Protein AF-A0A7D5KMS6-F1 (afdb_monomer_lite)

Sequence (69 aa):
MTATTQRTDQNDGRRKTVLFCPECGYESPIAENWLETTTDAARVLVCPVCETIVDRRARGPPPAHAEAD

Secondary structure (DSSP, 8-state):
----------------PEEE-TTT--EEETTTSSEEEE-SSEEEEE-TTT--EEEEEE-PPPPS-----

Radius of gyration: 18.48 Å; chains: 1; bounding box: 45×32×49 Å

InterPro domains:
  IPR024064 FdhE-like superfamily [SSF144020] (20-52)
  IPR058419 Domain of unknown function DUF8106 [PF26408] (15-57)

Organism: NCBI:txid2743090

Structure (mmCIF, N/CA/C/O backbone):
data_AF-A0A7D5KMS6-F1
#
_entry.id   AF-A0A7D5KMS6-F1
#
loop_
_atom_site.group_PDB
_atom_site.id
_atom_site.type_symbol
_atom_site.label_atom_id
_atom_site.label_alt_id
_atom_site.label_comp_id
_atom_site.label_asym_id
_atom_site.label_entity_id
_atom_site.label_seq_id
_atom_site.pdbx_PDB_ins_code
_atom_site.Cartn_x
_atom_site.Cartn_y
_atom_site.Cartn_z
_atom_site.occupancy
_atom_site.B_iso_or_equiv
_atom_site.auth_seq_id
_atom_site.auth_comp_id
_atom_site.auth_asym_id
_atom_site.auth_atom_id
_atom_site.pdbx_PDB_model_num
ATOM 1 N N . MET A 1 1 ? 25.329 24.286 36.701 1.00 46.75 1 MET A N 1
ATOM 2 C CA . MET A 1 1 ? 24.951 23.242 35.725 1.00 46.75 1 MET A CA 1
ATOM 3 C C . MET A 1 1 ? 23.487 23.469 35.375 1.00 46.75 1 MET A C 1
ATOM 5 O O . MET A 1 1 ? 22.624 23.071 36.142 1.00 46.75 1 MET A O 1
ATOM 9 N N . THR A 1 2 ? 23.204 24.225 34.316 1.00 44.62 2 THR A N 1
ATOM 10 C CA . THR A 1 2 ? 21.837 24.572 33.890 1.00 44.62 2 THR A CA 1
ATOM 11 C C . THR A 1 2 ? 21.547 23.872 32.570 1.00 44.62 2 THR A C 1
ATOM 13 O O . THR A 1 2 ? 22.316 23.986 31.618 1.00 44.62 2 THR A O 1
ATOM 16 N N . ALA A 1 3 ? 20.480 23.075 32.572 1.00 59.41 3 ALA A N 1
ATOM 17 C CA . ALA A 1 3 ? 20.090 22.191 31.487 1.00 59.41 3 ALA A CA 1
ATOM 18 C C . ALA A 1 3 ? 19.733 22.983 30.223 1.00 59.41 3 ALA A C 1
ATOM 20 O O . ALA A 1 3 ? 18.891 23.880 30.244 1.00 59.41 3 ALA A O 1
ATOM 21 N N . THR A 1 4 ? 20.376 22.628 29.117 1.00 52.97 4 THR A N 1
ATOM 22 C CA . THR A 1 4 ? 20.046 23.089 27.773 1.00 52.97 4 THR A CA 1
ATOM 23 C C . THR A 1 4 ? 18.697 22.496 27.378 1.00 52.97 4 THR A C 1
ATOM 25 O O . THR A 1 4 ? 18.603 21.318 27.033 1.00 52.97 4 THR A O 1
ATOM 28 N N . THR A 1 5 ? 17.637 23.304 27.417 1.00 63.06 5 THR A N 1
ATOM 29 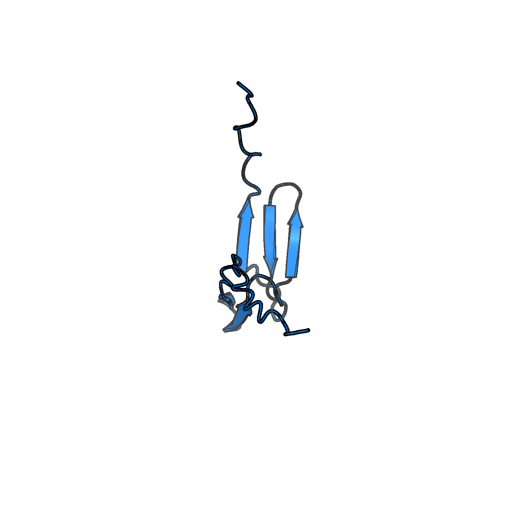C CA . THR A 1 5 ? 16.347 22.960 26.808 1.00 63.06 5 THR A CA 1
ATOM 30 C C . THR A 1 5 ? 16.509 22.973 25.292 1.00 63.06 5 THR A C 1
ATOM 32 O O . THR A 1 5 ? 16.190 23.947 24.614 1.00 63.06 5 THR A O 1
ATOM 35 N N . GLN A 1 6 ? 17.037 21.881 24.748 1.00 59.25 6 GLN A N 1
ATOM 36 C CA . GLN A 1 6 ? 16.989 21.611 23.322 1.00 59.25 6 GLN A CA 1
ATOM 37 C C . GLN A 1 6 ? 15.553 21.186 23.011 1.00 59.25 6 GLN A C 1
ATOM 39 O O . GLN A 1 6 ? 15.218 20.002 23.068 1.00 59.25 6 GLN A O 1
ATOM 44 N N . ARG A 1 7 ? 14.682 22.158 22.693 1.00 61.06 7 ARG A N 1
ATOM 45 C CA . ARG A 1 7 ? 13.565 21.868 21.790 1.00 61.06 7 ARG A CA 1
ATOM 46 C C . ARG A 1 7 ? 14.228 21.398 20.512 1.00 61.06 7 ARG A C 1
ATOM 48 O O . ARG A 1 7 ? 14.687 22.202 19.706 1.00 61.06 7 ARG A O 1
ATOM 55 N N . THR A 1 8 ? 14.327 20.089 20.376 1.00 56.81 8 THR A N 1
ATOM 56 C CA . THR A 1 8 ? 14.466 19.506 19.065 1.00 56.81 8 THR A CA 1
ATOM 57 C C . THR A 1 8 ? 13.157 19.836 18.366 1.00 56.81 8 THR A C 1
ATOM 59 O O . THR A 1 8 ? 12.145 19.156 18.508 1.00 56.81 8 THR A O 1
ATOM 62 N N . ASP A 1 9 ? 13.170 20.962 17.659 1.00 53.03 9 ASP A N 1
ATOM 63 C CA . ASP A 1 9 ? 12.496 21.077 16.379 1.00 53.03 9 ASP A CA 1
ATOM 64 C C . ASP A 1 9 ? 13.073 19.936 15.530 1.00 53.03 9 ASP A C 1
ATOM 66 O O . ASP A 1 9 ? 14.023 20.092 14.765 1.00 53.03 9 ASP A O 1
ATOM 70 N N . GLN A 1 10 ? 12.626 18.713 15.835 1.00 54.94 10 GLN A N 1
ATOM 71 C CA . GLN A 1 10 ? 12.839 17.566 14.989 1.00 54.94 10 GLN A CA 1
ATOM 72 C C . GLN A 1 10 ? 12.071 17.966 13.755 1.00 54.94 10 GLN A C 1
ATOM 74 O O . GLN A 1 10 ? 10.844 17.920 13.737 1.00 54.94 10 GLN A O 1
ATOM 79 N N . ASN A 1 11 ? 12.812 18.477 12.785 1.00 52.03 11 ASN A N 1
ATOM 80 C CA . ASN A 1 11 ? 12.478 18.460 11.387 1.00 52.03 11 ASN A CA 1
ATOM 81 C C . ASN A 1 11 ? 11.911 17.067 11.066 1.00 52.03 11 ASN A C 1
ATOM 83 O O . ASN A 1 11 ? 12.638 16.170 10.635 1.00 52.03 11 ASN A O 1
ATOM 87 N N . ASP A 1 12 ? 10.620 16.866 11.338 1.00 51.75 12 ASP A N 1
ATOM 88 C CA . ASP A 1 12 ? 9.853 15.671 11.017 1.00 51.75 12 ASP A CA 1
ATOM 89 C C . ASP A 1 12 ? 9.591 15.749 9.514 1.00 51.75 12 ASP A C 1
ATOM 91 O O . ASP A 1 12 ? 8.476 15.907 9.026 1.00 51.75 12 ASP A O 1
ATOM 95 N N . GLY A 1 13 ? 10.678 15.694 8.742 1.00 50.34 13 GLY A N 1
ATOM 96 C CA . GLY A 1 13 ? 10.697 15.713 7.284 1.00 50.34 13 GLY A CA 1
ATOM 97 C C . GLY A 1 13 ? 9.970 14.516 6.666 1.00 50.34 13 GLY A C 1
ATOM 98 O O . GLY A 1 13 ? 10.003 14.330 5.452 1.00 50.34 13 GLY A O 1
ATOM 99 N N . ARG A 1 14 ? 9.287 13.696 7.470 1.00 56.47 14 ARG A N 1
ATOM 100 C CA . ARG A 1 14 ? 8.313 12.720 7.011 1.00 56.47 14 ARG A CA 1
ATOM 101 C C . ARG A 1 14 ? 6.939 13.371 7.021 1.00 56.47 14 ARG A C 1
ATOM 103 O O . ARG A 1 14 ? 6.206 13.291 7.997 1.00 56.47 14 ARG A O 1
ATOM 110 N N . ARG A 1 15 ? 6.518 13.922 5.882 1.00 60.53 15 ARG A N 1
ATOM 111 C CA . ARG A 1 15 ? 5.083 14.139 5.659 1.00 60.53 15 ARG A CA 1
ATOM 112 C C . ARG A 1 15 ? 4.385 12.777 5.724 1.00 60.53 15 ARG A C 1
ATOM 114 O O . ARG A 1 15 ? 4.397 12.031 4.743 1.00 60.53 15 ARG A O 1
ATOM 121 N N . LYS A 1 16 ? 3.816 12.437 6.887 1.00 60.28 16 LYS A N 1
ATOM 122 C CA . LYS A 1 16 ? 2.954 11.268 7.091 1.00 60.28 16 LYS A CA 1
ATOM 123 C C . LYS A 1 16 ? 1.711 11.447 6.225 1.00 60.28 16 LYS A C 1
ATOM 125 O O . LYS A 1 16 ? 0.718 12.028 6.644 1.00 60.28 16 LYS A O 1
ATOM 130 N N . THR A 1 17 ? 1.798 11.008 4.976 1.00 79.00 17 THR A N 1
ATOM 131 C CA . THR A 1 17 ? 0.637 10.954 4.090 1.00 79.00 17 THR A CA 1
ATOM 132 C C . THR A 1 17 ? -0.221 9.785 4.559 1.00 79.00 17 THR A C 1
ATOM 134 O O . THR A 1 17 ? 0.285 8.668 4.675 1.00 79.00 17 THR A O 1
ATOM 137 N N . VAL A 1 18 ? -1.484 10.043 4.888 1.00 87.25 18 VAL A N 1
ATOM 138 C CA . VAL A 1 18 ? -2.470 8.997 5.189 1.00 87.25 18 VAL A CA 1
ATOM 139 C C . VAL A 1 18 ? -3.013 8.470 3.866 1.00 87.25 18 VAL A C 1
ATOM 141 O O . VAL A 1 18 ? -3.342 9.256 2.978 1.00 87.25 18 VAL A O 1
ATOM 144 N N . LEU A 1 19 ? -3.063 7.149 3.724 1.00 89.56 19 LEU A N 1
ATOM 145 C CA . LEU A 1 19 ? -3.734 6.487 2.609 1.00 89.56 19 LEU A CA 1
ATOM 146 C C . LEU A 1 19 ? -5.082 5.943 3.074 1.00 89.56 19 LEU A C 1
ATOM 148 O O . LEU A 1 19 ? -5.275 5.668 4.259 1.00 89.56 19 LEU A O 1
ATOM 152 N N . PHE A 1 20 ? -5.980 5.761 2.112 1.00 92.25 20 PHE A N 1
ATOM 153 C CA . PHE A 1 20 ? -7.299 5.175 2.301 1.00 92.25 20 PHE A CA 1
ATOM 154 C C . PHE A 1 20 ? -7.447 4.009 1.331 1.00 92.25 20 PHE A C 1
ATOM 156 O O . PHE A 1 20 ? -7.141 4.142 0.144 1.00 92.25 20 PHE A O 1
ATOM 163 N N . CYS A 1 21 ? -7.907 2.862 1.823 1.00 93.69 21 CYS A N 1
ATOM 164 C CA . CYS A 1 21 ? -8.227 1.730 0.971 1.00 93.69 21 CYS A CA 1
ATOM 165 C C . CYS A 1 21 ? -9.581 1.968 0.287 1.00 93.69 21 CYS A C 1
ATOM 167 O O . CYS A 1 21 ? -10.573 2.141 0.996 1.00 93.69 21 CYS A O 1
ATOM 169 N N . PRO A 1 22 ? -9.658 1.942 -1.057 1.00 91.19 22 PRO A N 1
ATOM 170 C CA . PRO A 1 22 ? -10.910 2.198 -1.768 1.00 91.19 22 PRO A CA 1
ATOM 171 C C . PRO A 1 22 ? -11.943 1.075 -1.600 1.00 91.19 22 PRO A C 1
ATOM 173 O O . PRO A 1 22 ? -13.130 1.329 -1.761 1.00 91.19 22 PRO A O 1
ATOM 176 N N . GLU A 1 23 ? -11.512 -0.140 -1.248 1.00 95.12 23 GLU A N 1
ATOM 177 C CA . GLU A 1 23 ? -12.399 -1.307 -1.167 1.00 95.12 23 GLU A CA 1
ATOM 178 C C . GLU A 1 23 ? -13.047 -1.455 0.214 1.00 95.12 23 GLU A C 1
ATOM 180 O O . GLU A 1 23 ? -14.257 -1.621 0.321 1.00 95.12 23 GLU A O 1
ATOM 185 N N . CYS A 1 24 ? -12.256 -1.385 1.291 1.00 94.56 24 CYS A N 1
ATOM 186 C CA . CYS A 1 24 ? -12.755 -1.600 2.655 1.00 94.56 24 CYS A CA 1
ATOM 187 C C . CYS A 1 24 ? -12.799 -0.334 3.521 1.00 94.56 24 CYS A C 1
ATOM 189 O O . CYS A 1 24 ? -13.300 -0.384 4.642 1.00 94.56 24 CYS A O 1
ATOM 191 N N . GLY A 1 25 ? -12.252 0.787 3.040 1.00 92.31 25 GLY A N 1
ATOM 192 C CA . GLY A 1 25 ? -12.193 2.043 3.790 1.00 92.31 25 GLY A CA 1
ATOM 193 C C . GLY A 1 25 ? -11.112 2.103 4.872 1.00 92.31 25 GLY A C 1
ATOM 194 O O . GLY A 1 25 ? -11.083 3.062 5.634 1.00 92.31 25 GLY A O 1
ATOM 195 N N . TYR A 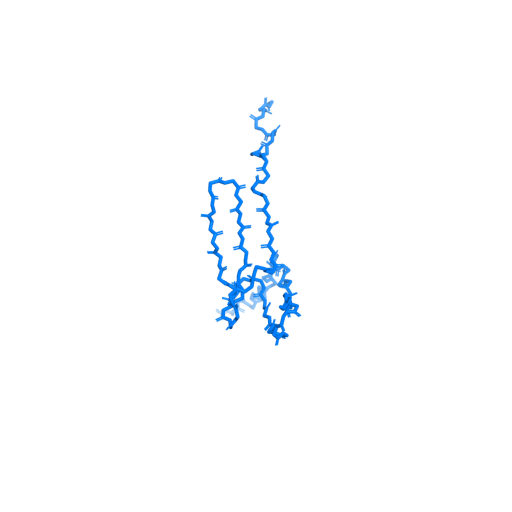1 26 ? -10.215 1.115 4.961 1.00 92.44 26 TYR A N 1
ATOM 196 C CA . TYR A 1 26 ? -9.109 1.145 5.923 1.00 92.44 26 TYR A CA 1
ATOM 197 C C . TYR A 1 26 ? -8.206 2.365 5.696 1.00 92.44 26 TYR A C 1
ATOM 199 O O . TYR A 1 26 ? -7.703 2.563 4.589 1.00 92.44 26 TYR A O 1
ATOM 207 N N . GLU A 1 27 ? -7.968 3.148 6.745 1.00 92.38 27 GLU A N 1
ATOM 208 C CA . GLU A 1 27 ? -7.112 4.330 6.709 1.00 92.38 27 GLU A CA 1
ATOM 209 C C . GLU A 1 27 ? -5.888 4.154 7.602 1.00 92.38 27 GLU A C 1
ATOM 211 O O . GLU A 1 27 ? -5.969 3.665 8.732 1.00 92.38 27 GLU A O 1
ATOM 216 N N . SER A 1 28 ? -4.720 4.531 7.088 1.00 89.88 28 SER A N 1
ATOM 217 C CA . SER A 1 28 ? -3.504 4.506 7.895 1.00 89.88 28 SER A CA 1
ATOM 218 C C . SER A 1 28 ? -2.397 5.375 7.309 1.00 89.88 28 SER A C 1
ATOM 220 O O . SER A 1 28 ? -2.336 5.562 6.087 1.00 89.88 28 SER A O 1
ATOM 222 N N . PRO A 1 29 ? -1.466 5.879 8.135 1.00 88.94 29 PRO A N 1
ATOM 223 C CA . PRO A 1 29 ? -0.248 6.509 7.646 1.00 88.94 29 PRO A CA 1
ATOM 224 C C . PRO A 1 29 ? 0.550 5.554 6.752 1.00 88.94 29 PRO A C 1
ATOM 226 O O . PRO A 1 29 ? 0.759 4.393 7.105 1.00 88.94 29 PRO A O 1
ATOM 229 N N . ILE A 1 30 ? 1.043 6.063 5.617 1.00 85.19 30 ILE A N 1
ATOM 230 C CA . ILE A 1 30 ? 1.766 5.295 4.587 1.00 85.19 30 ILE A CA 1
ATOM 231 C C . ILE A 1 30 ? 2.934 4.455 5.138 1.00 85.19 30 ILE A C 1
ATOM 233 O O . ILE A 1 30 ? 3.247 3.406 4.592 1.00 85.19 30 ILE A O 1
ATOM 237 N N . ALA A 1 31 ? 3.566 4.904 6.225 1.00 81.00 31 ALA A N 1
ATOM 238 C CA . ALA A 1 31 ? 4.770 4.303 6.799 1.00 81.00 31 ALA A CA 1
ATOM 239 C C . ALA A 1 31 ? 4.515 3.361 7.991 1.00 81.00 31 ALA A C 1
ATOM 241 O O . ALA A 1 31 ? 5.481 2.963 8.639 1.00 81.00 31 ALA A O 1
ATOM 242 N N . GLU A 1 32 ? 3.256 3.071 8.334 1.00 85.06 32 GLU A N 1
ATOM 243 C CA . GLU A 1 32 ? 2.922 2.341 9.566 1.00 85.06 32 GLU A CA 1
ATOM 244 C C . GLU A 1 32 ? 2.300 0.972 9.280 1.00 85.06 32 GLU A C 1
ATOM 246 O O . GLU A 1 32 ? 2.968 -0.040 9.463 1.00 85.06 32 GLU A O 1
ATOM 251 N N . ASN A 1 33 ? 1.047 0.918 8.819 1.00 88.06 33 ASN A N 1
ATOM 252 C CA . ASN A 1 33 ? 0.291 -0.345 8.773 1.00 88.06 33 ASN A CA 1
ATOM 253 C C . ASN A 1 33 ? 0.070 -0.914 7.365 1.00 88.06 33 ASN A C 1
ATOM 255 O O . ASN A 1 33 ? -0.599 -1.932 7.209 1.00 88.06 33 ASN A O 1
ATOM 259 N N . TRP A 1 34 ? 0.595 -0.266 6.329 1.00 91.25 34 TRP A N 1
ATOM 260 C CA . TRP A 1 34 ? 0.492 -0.784 4.967 1.00 91.25 34 TRP A CA 1
ATOM 261 C C . TRP A 1 34 ? 1.537 -1.866 4.732 1.00 91.25 34 TRP A C 1
ATOM 263 O O . TRP A 1 34 ? 2.705 -1.701 5.085 1.00 91.25 34 TRP A O 1
ATOM 273 N N . LEU A 1 35 ? 1.126 -2.962 4.097 1.00 91.00 35 LEU A N 1
ATOM 274 C CA . LEU A 1 35 ? 2.046 -4.020 3.704 1.00 91.00 35 LEU A CA 1
ATOM 275 C C . LEU A 1 35 ? 2.826 -3.548 2.472 1.00 91.00 35 LEU A C 1
ATOM 277 O O . LEU A 1 35 ? 2.256 -3.405 1.391 1.00 91.00 35 LEU A O 1
ATOM 281 N N . GLU A 1 36 ? 4.122 -3.278 2.628 1.00 89.50 36 GLU A N 1
ATOM 282 C CA . GLU A 1 36 ? 5.001 -2.930 1.509 1.00 89.50 36 GLU A CA 1
ATOM 283 C C . GLU A 1 36 ? 5.557 -4.209 0.876 1.00 89.50 36 GLU A C 1
ATOM 285 O O . GLU A 1 36 ? 6.314 -4.951 1.502 1.00 89.50 36 GLU A O 1
ATOM 290 N N . THR A 1 37 ? 5.214 -4.453 -0.388 1.00 87.94 37 THR A N 1
ATOM 291 C CA . THR A 1 37 ? 5.880 -5.467 -1.206 1.00 87.94 37 THR A CA 1
ATOM 292 C C . THR A 1 37 ? 6.803 -4.787 -2.206 1.00 87.94 37 THR A C 1
ATOM 294 O O . THR A 1 37 ? 6.405 -3.912 -2.982 1.00 87.94 37 THR A O 1
ATOM 297 N N . THR A 1 38 ? 8.081 -5.157 -2.154 1.00 82.12 38 THR A N 1
ATOM 298 C CA . THR A 1 38 ? 9.089 -4.659 -3.088 1.00 82.12 38 THR A CA 1
ATOM 299 C C . THR A 1 38 ? 9.301 -5.707 -4.165 1.00 82.12 38 THR A C 1
ATOM 301 O O . THR A 1 38 ? 9.805 -6.796 -3.905 1.00 82.12 38 THR A O 1
ATOM 304 N N . THR A 1 39 ? 8.922 -5.360 -5.388 1.00 78.88 39 THR A N 1
ATOM 305 C CA . THR A 1 39 ? 9.332 -6.079 -6.597 1.00 78.88 39 THR A CA 1
ATOM 306 C C . THR A 1 39 ? 10.570 -5.406 -7.182 1.00 78.88 39 THR A C 1
ATOM 308 O O . THR A 1 39 ? 10.834 -4.240 -6.889 1.00 78.88 39 THR A O 1
ATOM 311 N N . ASP A 1 40 ? 11.302 -6.110 -8.045 1.00 76.94 40 ASP A N 1
ATOM 312 C CA . ASP A 1 40 ? 12.534 -5.608 -8.679 1.00 76.94 40 ASP A CA 1
ATOM 313 C C . ASP A 1 40 ? 12.356 -4.221 -9.344 1.00 76.94 40 ASP A C 1
ATOM 315 O O . ASP A 1 40 ? 13.230 -3.359 -9.277 1.00 76.94 40 ASP A O 1
ATOM 319 N N . ALA A 1 41 ? 11.161 -3.953 -9.886 1.00 78.50 41 ALA A N 1
ATOM 320 C CA . ALA A 1 41 ? 10.839 -2.717 -10.600 1.00 78.50 41 ALA A CA 1
ATOM 321 C C . ALA A 1 41 ? 10.003 -1.694 -9.802 1.00 78.50 41 ALA A C 1
ATOM 323 O O . ALA A 1 41 ? 9.927 -0.520 -10.181 1.00 78.50 41 ALA A O 1
ATOM 324 N N . ALA A 1 42 ? 9.315 -2.101 -8.731 1.00 84.38 42 ALA A N 1
ATOM 325 C CA . ALA A 1 42 ? 8.335 -1.243 -8.065 1.00 84.38 42 ALA A CA 1
ATOM 326 C C . ALA A 1 42 ? 8.098 -1.614 -6.602 1.00 84.38 42 ALA A C 1
ATOM 328 O O . ALA A 1 42 ? 8.083 -2.791 -6.237 1.00 84.38 42 ALA A O 1
ATOM 329 N N . ARG A 1 43 ? 7.809 -0.593 -5.794 1.00 88.38 43 ARG A N 1
ATOM 330 C CA . ARG A 1 43 ? 7.220 -0.751 -4.465 1.00 88.38 43 ARG A CA 1
ATOM 331 C C . ARG A 1 43 ? 5.709 -0.657 -4.571 1.00 88.38 43 ARG A C 1
ATOM 333 O O . ARG A 1 43 ? 5.179 0.246 -5.222 1.00 88.38 43 ARG A O 1
ATOM 340 N N . VAL A 1 44 ? 5.030 -1.596 -3.937 1.00 91.50 44 VAL A N 1
ATOM 341 C CA . VAL A 1 44 ? 3.574 -1.678 -3.915 1.00 91.50 44 VAL A CA 1
ATOM 342 C C . VAL A 1 44 ? 3.126 -1.692 -2.462 1.00 91.50 44 VAL A C 1
ATOM 344 O O . VAL A 1 44 ? 3.682 -2.431 -1.654 1.00 91.50 44 VAL A O 1
ATOM 347 N N . LEU A 1 45 ? 2.133 -0.872 -2.140 1.00 91.81 45 LEU A N 1
ATOM 348 C CA . LEU A 1 45 ? 1.493 -0.851 -0.832 1.00 91.81 45 LEU A CA 1
ATOM 349 C C . LEU A 1 45 ? 0.165 -1.590 -0.910 1.00 91.81 45 LEU A C 1
ATOM 351 O O . LEU A 1 45 ? -0.649 -1.341 -1.803 1.00 91.81 45 LEU A O 1
ATOM 355 N N . VAL A 1 46 ? -0.039 -2.497 0.036 1.00 93.12 46 VAL A N 1
ATOM 356 C CA . VAL A 1 46 ? -1.169 -3.419 0.076 1.00 93.12 46 VAL A CA 1
ATOM 357 C C . VAL A 1 46 ? -1.928 -3.242 1.387 1.00 93.12 46 VAL A C 1
ATOM 359 O O . VAL A 1 46 ? -1.337 -3.076 2.458 1.00 93.12 46 VAL A O 1
ATOM 362 N N . CYS A 1 47 ? -3.257 -3.246 1.299 1.00 94.25 47 CYS A N 1
ATOM 363 C CA . CYS A 1 47 ? -4.136 -3.167 2.456 1.00 94.25 47 CYS A CA 1
ATOM 364 C C . CYS A 1 47 ? -4.005 -4.427 3.328 1.00 94.25 47 CYS A C 1
ATOM 366 O O . CYS A 1 47 ? -4.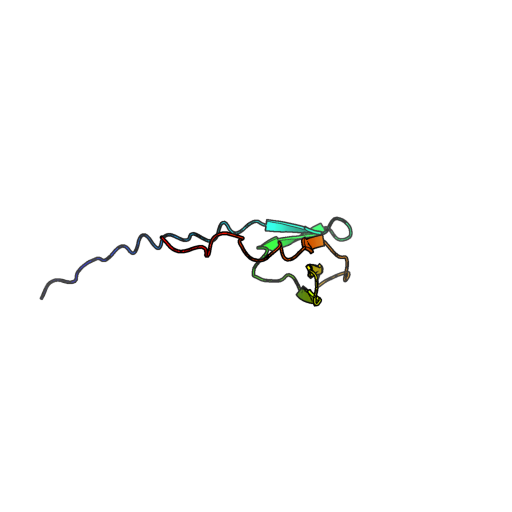200 -5.524 2.812 1.00 94.25 47 CYS A O 1
ATOM 368 N N . PRO A 1 48 ? -3.768 -4.306 4.647 1.00 93.00 48 PRO A N 1
ATOM 369 C CA . PRO A 1 48 ? -3.666 -5.469 5.533 1.00 93.00 48 PRO A CA 1
ATOM 370 C C . PRO A 1 48 ? -5.015 -6.152 5.814 1.00 93.00 48 PRO A C 1
ATOM 372 O O . PRO A 1 48 ? -5.040 -7.223 6.406 1.00 93.00 48 PRO A O 1
ATOM 375 N N . VAL A 1 49 ? -6.137 -5.523 5.441 1.00 93.81 49 VAL A N 1
ATOM 376 C CA . VAL A 1 49 ? -7.491 -6.019 5.741 1.00 93.81 49 VAL A CA 1
ATOM 377 C C . VAL A 1 49 ? -8.073 -6.827 4.584 1.00 93.81 49 VAL A C 1
ATOM 379 O O . VAL A 1 49 ? -8.637 -7.890 4.803 1.00 93.81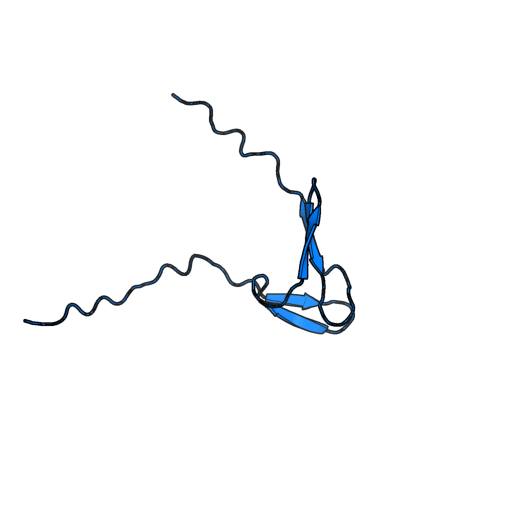 49 VAL A O 1
ATOM 382 N N . CYS A 1 50 ? -7.975 -6.300 3.362 1.00 94.38 50 CYS A N 1
ATOM 383 C CA . CYS A 1 50 ? -8.588 -6.890 2.167 1.00 94.38 50 CYS A CA 1
ATOM 384 C C . CYS A 1 50 ? -7.578 -7.227 1.065 1.00 94.38 50 CYS A C 1
ATOM 386 O O . CYS A 1 50 ? -7.979 -7.625 -0.021 1.00 94.38 50 CYS A O 1
ATOM 388 N N . GLU A 1 51 ? -6.282 -7.024 1.322 1.00 93.25 51 GLU A N 1
ATOM 389 C CA . GLU A 1 51 ? -5.186 -7.336 0.394 1.00 93.25 51 GLU A CA 1
ATOM 390 C C . GLU A 1 51 ? -5.220 -6.554 -0.933 1.00 93.25 51 GLU A C 1
ATOM 392 O O . GLU A 1 51 ? -4.452 -6.822 -1.857 1.00 93.25 51 GLU A O 1
ATOM 397 N N . THR A 1 52 ? -6.049 -5.512 -1.019 1.00 92.88 52 THR A N 1
ATOM 398 C CA . THR A 1 52 ? -6.091 -4.619 -2.177 1.00 92.88 52 THR A CA 1
ATOM 399 C C . THR A 1 52 ? -4.841 -3.752 -2.263 1.00 92.88 52 THR A C 1
ATOM 401 O O . THR A 1 52 ? -4.414 -3.134 -1.284 1.00 92.88 52 THR A O 1
ATOM 404 N N . ILE A 1 53 ? -4.287 -3.647 -3.470 1.00 92.56 53 ILE A N 1
ATOM 405 C CA . ILE A 1 53 ? -3.198 -2.724 -3.791 1.00 92.56 53 ILE A CA 1
ATOM 406 C C . ILE A 1 53 ? -3.725 -1.286 -3.750 1.00 92.56 53 ILE A C 1
ATOM 408 O O . ILE A 1 53 ? -4.588 -0.916 -4.543 1.00 92.56 53 ILE A O 1
ATOM 412 N N . VAL A 1 54 ? -3.185 -0.474 -2.844 1.00 91.44 54 VAL A N 1
ATOM 413 C CA . VAL A 1 54 ? -3.594 0.929 -2.649 1.00 91.44 54 VAL A CA 1
ATOM 414 C C . VAL A 1 54 ? -2.668 1.937 -3.314 1.00 91.44 54 VAL A C 1
ATOM 416 O O . VAL A 1 54 ? -3.117 3.012 -3.695 1.00 91.44 54 VAL A O 1
ATOM 419 N N . ASP A 1 55 ? -1.386 1.612 -3.473 1.00 89.00 55 ASP A N 1
ATOM 420 C CA . ASP A 1 55 ? -0.423 2.477 -4.155 1.00 89.00 55 ASP A CA 1
ATOM 421 C C . ASP A 1 55 ? 0.628 1.623 -4.857 1.00 89.00 55 ASP A C 1
ATOM 423 O O . ASP A 1 55 ? 1.059 0.585 -4.346 1.00 89.00 55 ASP A O 1
ATOM 427 N N . ARG A 1 56 ? 1.071 2.070 -6.031 1.00 88.31 56 ARG A N 1
ATOM 428 C CA . ARG A 1 56 ? 2.177 1.448 -6.758 1.00 88.31 56 ARG A CA 1
ATOM 429 C C . ARG A 1 56 ? 3.122 2.526 -7.243 1.00 88.31 56 ARG A C 1
ATOM 431 O O . ARG A 1 56 ? 2.815 3.269 -8.172 1.00 88.31 56 ARG A O 1
ATOM 438 N N . ARG A 1 57 ? 4.317 2.553 -6.663 1.00 83.19 57 ARG A N 1
ATOM 439 C CA . ARG A 1 57 ? 5.395 3.444 -7.083 1.00 83.19 57 ARG A CA 1
ATOM 440 C C . ARG A 1 57 ? 6.447 2.637 -7.806 1.00 83.19 57 ARG A C 1
ATOM 442 O O . ARG A 1 57 ? 7.106 1.776 -7.222 1.00 83.19 57 ARG A O 1
ATOM 449 N N . ALA A 1 58 ? 6.623 2.936 -9.088 1.00 79.88 58 ALA A N 1
ATOM 450 C CA . ALA A 1 58 ? 7.826 2.509 -9.780 1.00 79.88 58 ALA A CA 1
ATOM 451 C C . ALA A 1 58 ? 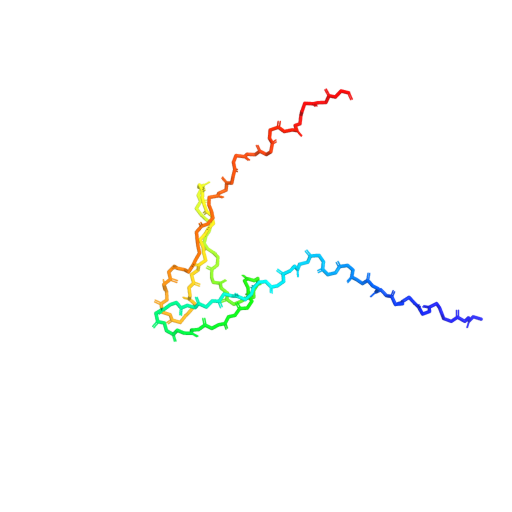9.031 3.053 -9.009 1.00 79.88 58 ALA A C 1
ATOM 453 O O . ALA A 1 58 ? 9.033 4.213 -8.578 1.00 79.88 58 ALA A O 1
ATOM 454 N N . ARG A 1 59 ? 10.053 2.219 -8.824 1.00 70.31 59 ARG A N 1
ATOM 455 C CA . ARG A 1 59 ? 11.346 2.741 -8.406 1.00 70.31 59 ARG A CA 1
ATOM 456 C C . ARG A 1 59 ? 11.806 3.595 -9.582 1.00 70.31 59 ARG A C 1
ATOM 458 O O . ARG A 1 59 ? 12.041 3.061 -10.661 1.00 70.31 59 ARG A O 1
ATOM 465 N N . GLY A 1 60 ? 11.808 4.918 -9.415 1.00 67.25 60 GLY A N 1
ATOM 466 C CA . GLY A 1 60 ? 12.308 5.812 -10.456 1.00 67.25 60 GLY A CA 1
ATOM 467 C C . GLY A 1 60 ? 13.710 5.368 -10.893 1.00 67.25 60 GLY A C 1
ATOM 468 O O . GLY A 1 60 ? 14.401 4.706 -10.105 1.00 67.25 60 GLY A O 1
ATOM 469 N N . PRO A 1 61 ? 14.141 5.693 -12.125 1.00 63.94 61 PRO A N 1
ATOM 470 C CA . PRO A 1 61 ? 15.530 5.472 -12.508 1.00 63.94 61 PRO A CA 1
ATOM 471 C C . PRO A 1 61 ? 16.443 6.075 -11.425 1.00 63.94 61 PRO A C 1
ATOM 473 O O . PRO A 1 61 ? 16.070 7.099 -10.835 1.00 63.94 61 PRO A O 1
ATOM 476 N N . PRO A 1 62 ? 17.588 5.439 -11.097 1.00 61.00 62 PRO A N 1
ATOM 477 C CA . PRO A 1 62 ? 18.526 6.021 -10.142 1.00 61.00 62 PRO A CA 1
ATOM 478 C C . PRO A 1 62 ? 18.792 7.479 -10.546 1.00 61.00 62 PRO A C 1
ATOM 480 O O . PRO A 1 62 ? 18.858 7.750 -11.749 1.00 61.00 62 PRO A O 1
ATOM 483 N N . PRO A 1 63 ? 18.870 8.422 -9.587 1.00 60.25 63 PRO A N 1
ATOM 484 C CA . PRO A 1 63 ? 19.013 9.834 -9.914 1.00 60.25 63 PRO A CA 1
ATOM 485 C C . PRO A 1 63 ? 20.218 10.006 -10.842 1.00 60.25 63 PRO A C 1
ATOM 487 O O . PRO A 1 63 ? 21.341 9.680 -10.466 1.00 60.25 63 PRO A O 1
ATOM 490 N N . ALA A 1 64 ? 19.976 10.495 -12.059 1.00 62.31 64 ALA A N 1
ATOM 491 C CA . ALA A 1 64 ? 20.985 10.690 -13.102 1.00 62.31 64 ALA A CA 1
ATOM 492 C C . ALA A 1 64 ? 21.872 11.925 -12.831 1.00 62.31 64 ALA A C 1
ATOM 494 O O . ALA A 1 64 ? 22.224 12.666 -13.741 1.00 62.31 64 ALA A O 1
ATOM 495 N N . HIS A 1 65 ? 22.204 12.166 -11.562 1.00 58.25 65 HIS A N 1
ATOM 496 C CA . HIS A 1 65 ? 23.022 13.282 -11.098 1.00 58.25 65 HIS A CA 1
ATOM 497 C C . HIS A 1 65 ? 24.091 12.747 -10.136 1.00 58.25 65 HIS A C 1
ATOM 499 O O . HIS A 1 65 ? 24.071 13.013 -8.938 1.00 58.25 65 HIS A O 1
ATOM 505 N N . ALA A 1 66 ? 24.995 11.927 -10.667 1.00 55.44 66 ALA A N 1
ATOM 506 C CA . ALA A 1 66 ? 26.279 11.599 -10.050 1.00 55.44 66 ALA A CA 1
ATOM 507 C C . ALA A 1 66 ? 27.396 11.779 -11.091 1.00 55.44 66 ALA A C 1
ATOM 509 O O . ALA A 1 66 ? 28.293 10.951 -11.212 1.00 55.44 66 ALA A O 1
ATOM 510 N N . GLU A 1 67 ? 27.300 12.848 -11.879 1.00 49.62 67 GLU A N 1
ATOM 511 C CA . GLU A 1 67 ? 28.401 13.336 -12.701 1.00 49.62 67 GLU A CA 1
ATOM 512 C C . GLU A 1 67 ? 29.030 14.473 -11.900 1.00 49.62 67 GLU A C 1
ATOM 514 O O . GLU A 1 67 ? 28.432 15.532 -11.714 1.00 49.62 67 GLU A O 1
ATOM 519 N N . ALA A 1 68 ? 30.162 14.146 -11.283 1.00 55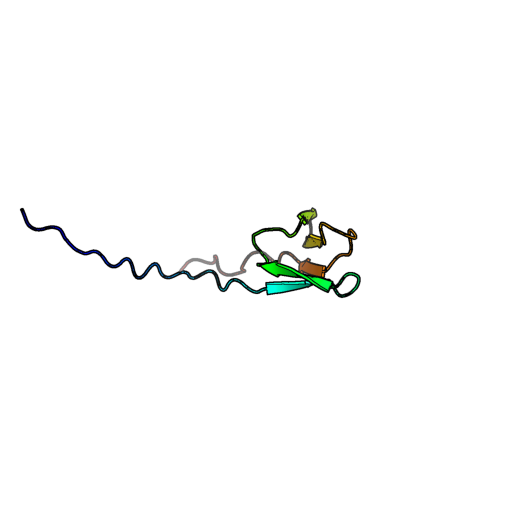.47 68 ALA A N 1
ATOM 520 C CA . ALA A 1 68 ? 31.003 15.058 -10.534 1.00 55.47 68 ALA A CA 1
ATOM 521 C C . ALA A 1 68 ? 31.529 16.180 -11.441 1.00 55.47 68 ALA A C 1
ATOM 523 O O . ALA A 1 68 ? 31.903 15.906 -12.582 1.00 55.47 68 ALA A O 1
ATOM 524 N N . ASP A 1 69 ? 31.605 17.393 -10.895 1.00 46.69 69 ASP A N 1
ATOM 525 C CA . ASP A 1 69 ? 32.561 18.425 -11.312 1.00 46.69 69 ASP A CA 1
ATOM 526 C C . ASP A 1 69 ? 33.483 18.714 -10.120 1.00 46.69 69 ASP A C 1
ATOM 528 O O . ASP A 1 69 ? 32.945 19.055 -9.036 1.00 46.69 69 ASP A O 1
#

Foldseek 3Di:
DDDDPPPPPVPPVDPQDWFADPPPRDIDGPPPQWDWDDDPFWIWTADPPPRDTRDIGGPPDDPPPPPDD

pLDDT: mean 76.28, std 16.55, range [44.62, 95.12]